Protein AF-A0A536A2X0-F1 (afdb_monomer)

Sequence (83 aa):
SLFVNCDTQAEVDELWEKLSAGGSKDRCGWLKDKYGLSWQIIPTALGRMLRDKDPQKAGRVMQAMLQMSKIDIAALKRAYDQR

Solvent-accessible surface area (backbone atoms only — not comparable to full-atom values): 4466 Å² total; per-residue (Å²): 121,47,77,44,77,25,93,47,65,65,55,44,52,51,51,50,53,61,41,32,54,78,38,42,81,39,61,62,16,28,30,24,26,62,88,70,51,43,37,33,50,43,46,54,64,56,62,53,47,60,66,42,91,50,64,66,37,17,47,36,29,51,56,53,41,71,78,24,37,71,72,52,65,70,60,38,49,49,38,40,69,59,128

pLDDT: mean 90.9, std 4.41, range [62.69, 94.31]

Structure (mmCIF, N/CA/C/O backbone):
data_AF-A0A536A2X0-F1
#
_entry.id   AF-A0A536A2X0-F1
#
loop_
_atom_site.group_PDB
_atom_site.id
_atom_site.type_symbol
_atom_site.label_atom_id
_atom_site.label_alt_id
_atom_site.label_comp_id
_atom_site.label_asym_id
_atom_site.label_entity_id
_atom_site.label_seq_id
_atom_site.pdbx_PDB_ins_code
_atom_site.Cartn_x
_atom_site.Cartn_y
_atom_site.Cartn_z
_atom_site.occupancy
_atom_site.B_iso_or_equiv
_atom_site.auth_seq_id
_atom_site.auth_comp_id
_atom_site.auth_asym_id
_atom_site.auth_atom_id
_atom_site.pdbx_PDB_model_num
ATOM 1 N N . SER A 1 1 ? 6.353 11.471 -6.650 1.00 69.00 1 SER A N 1
ATOM 2 C CA . SER A 1 1 ? 5.869 10.099 -6.427 1.00 69.00 1 SER A CA 1
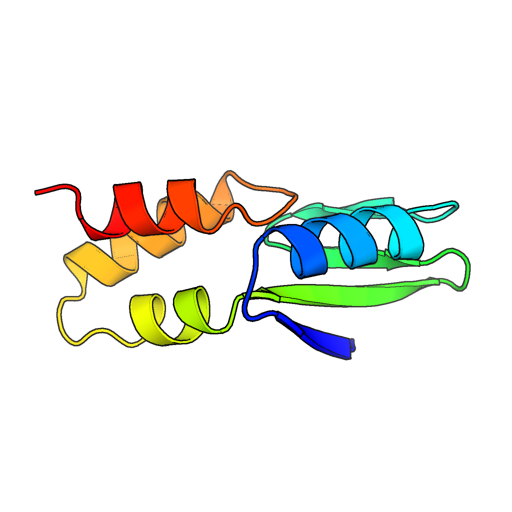ATOM 3 C C . SER A 1 1 ? 4.443 10.000 -6.921 1.00 69.00 1 SER A C 1
ATOM 5 O O . SER A 1 1 ? 3.718 10.984 -6.826 1.00 69.00 1 SER A O 1
ATOM 7 N N . LEU A 1 2 ? 4.058 8.856 -7.479 1.00 87.25 2 LEU A N 1
ATOM 8 C CA . LEU A 1 2 ? 2.687 8.585 -7.913 1.00 87.25 2 LEU A CA 1
ATOM 9 C C . LEU A 1 2 ? 2.018 7.614 -6.945 1.00 87.25 2 LEU A C 1
ATOM 11 O O . LEU A 1 2 ? 2.675 6.709 -6.440 1.00 87.25 2 LEU A O 1
ATOM 15 N N . PHE A 1 3 ? 0.725 7.803 -6.700 1.00 86.12 3 PHE A N 1
ATOM 16 C CA . PHE A 1 3 ? -0.071 6.950 -5.820 1.00 86.12 3 PHE A CA 1
ATOM 17 C C . PHE A 1 3 ? -1.127 6.249 -6.660 1.00 86.12 3 PHE A C 1
ATOM 19 O O . PHE A 1 3 ? -1.858 6.909 -7.399 1.00 86.12 3 PHE A O 1
ATOM 26 N N . VAL A 1 4 ? -1.203 4.927 -6.545 1.00 88.50 4 VAL A N 1
ATOM 27 C CA . VAL A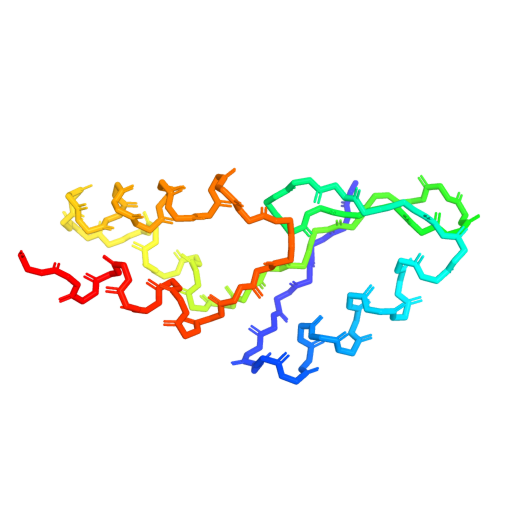 1 4 ? -2.203 4.129 -7.252 1.00 88.50 4 VAL A CA 1
ATOM 28 C C . VAL A 1 4 ? -3.063 3.415 -6.228 1.00 88.50 4 VAL A C 1
ATOM 30 O O . VAL A 1 4 ? -2.563 2.611 -5.441 1.00 88.50 4 VAL A O 1
ATOM 33 N N . ASN A 1 5 ? -4.355 3.736 -6.254 1.00 87.62 5 ASN A N 1
ATOM 34 C CA . ASN A 1 5 ? -5.357 3.054 -5.454 1.00 87.62 5 ASN A CA 1
ATOM 35 C C . ASN A 1 5 ? -5.805 1.798 -6.195 1.00 87.62 5 ASN A C 1
ATOM 37 O O . ASN A 1 5 ? -6.217 1.886 -7.349 1.00 87.62 5 ASN A O 1
ATOM 41 N N . CYS A 1 6 ? -5.710 0.656 -5.525 1.00 90.50 6 CYS A N 1
ATOM 42 C CA . CYS A 1 6 ? -6.192 -0.624 -6.041 1.00 90.50 6 CYS A CA 1
ATOM 43 C C . CYS A 1 6 ? -7.359 -1.117 -5.187 1.00 90.50 6 CYS A C 1
ATOM 45 O O . CYS A 1 6 ? -7.330 -0.993 -3.958 1.00 90.50 6 CYS A O 1
ATOM 47 N N . ASP A 1 7 ? -8.362 -1.718 -5.810 1.00 89.38 7 ASP A N 1
ATOM 48 C CA . ASP A 1 7 ? -9.510 -2.270 -5.091 1.00 89.38 7 ASP A CA 1
ATOM 49 C C . ASP A 1 7 ? -9.338 -3.768 -4.822 1.00 89.38 7 ASP A C 1
ATOM 51 O O . ASP A 1 7 ? -9.893 -4.295 -3.853 1.00 89.38 7 ASP A O 1
ATOM 55 N N . THR A 1 8 ? -8.514 -4.452 -5.623 1.00 92.19 8 THR A N 1
ATOM 56 C CA . THR A 1 8 ? -8.279 -5.896 -5.499 1.00 92.19 8 THR A CA 1
ATOM 57 C C . THR A 1 8 ? -6.804 -6.252 -5.333 1.00 92.19 8 THR A C 1
ATOM 59 O O . THR A 1 8 ? -5.907 -5.511 -5.732 1.00 92.19 8 THR A O 1
ATOM 62 N N . GLN A 1 9 ? -6.537 -7.433 -4.761 1.00 91.31 9 GLN A N 1
ATOM 63 C CA . GLN A 1 9 ? -5.166 -7.941 -4.635 1.00 91.31 9 GLN A CA 1
ATOM 64 C C . GLN A 1 9 ? -4.542 -8.223 -6.008 1.00 91.31 9 GLN A C 1
ATOM 66 O O . GLN A 1 9 ? -3.344 -8.030 -6.177 1.00 91.31 9 GLN A O 1
ATOM 71 N N . ALA A 1 10 ? -5.350 -8.633 -6.991 1.00 93.75 10 ALA A N 1
ATOM 72 C CA . ALA A 1 10 ? -4.882 -8.899 -8.346 1.00 93.75 10 ALA A CA 1
ATOM 73 C C . ALA A 1 10 ? -4.315 -7.635 -9.010 1.00 93.75 10 ALA A C 1
ATOM 75 O O . ALA A 1 10 ? -3.238 -7.692 -9.592 1.00 93.75 10 ALA A O 1
ATOM 76 N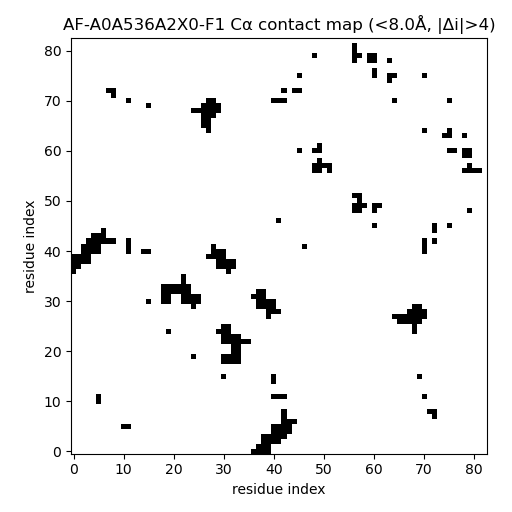 N . GLU A 1 11 ? -4.985 -6.489 -8.855 1.00 93.31 11 GLU A N 1
ATOM 77 C CA . GLU A 1 11 ? -4.487 -5.199 -9.355 1.00 93.31 11 GLU A CA 1
ATOM 78 C C . GLU A 1 11 ? -3.184 -4.785 -8.667 1.00 93.31 11 GLU A C 1
ATOM 80 O O . GLU A 1 11 ? -2.245 -4.351 -9.335 1.00 93.31 11 GLU A O 1
ATOM 85 N N . VAL A 1 12 ? -3.106 -4.956 -7.339 1.00 93.06 12 VAL A N 1
ATOM 86 C CA . VAL A 1 12 ? -1.875 -4.690 -6.581 1.00 93.06 12 VAL A CA 1
ATOM 87 C C . VAL A 1 12 ? -0.737 -5.548 -7.118 1.00 93.06 12 VAL A C 1
ATOM 89 O O . VAL A 1 12 ? 0.340 -5.028 -7.389 1.00 93.06 12 VAL A O 1
ATOM 92 N N . ASP A 1 13 ? -0.972 -6.847 -7.288 1.00 93.00 13 ASP A N 1
ATOM 93 C CA . ASP A 1 13 ? 0.036 -7.802 -7.737 1.00 93.00 13 ASP A CA 1
ATOM 94 C C . ASP A 1 13 ? 0.484 -7.522 -9.174 1.00 93.00 13 ASP A C 1
ATOM 96 O O . ASP A 1 13 ? 1.684 -7.502 -9.453 1.00 93.00 13 ASP A O 1
ATOM 100 N N . GLU A 1 14 ? -0.461 -7.250 -10.073 1.00 93.44 14 GLU A N 1
ATOM 101 C CA . GLU A 1 14 ? -0.181 -6.937 -11.470 1.00 93.44 14 GLU A CA 1
ATOM 102 C C . GLU A 1 14 ? 0.666 -5.668 -11.597 1.00 93.44 14 GLU A C 1
ATOM 104 O O . GLU A 1 14 ? 1.710 -5.680 -12.255 1.00 93.44 14 GLU A O 1
ATOM 109 N N . LEU A 1 15 ? 0.246 -4.574 -10.957 1.00 92.25 15 LEU A N 1
ATOM 110 C CA . LEU A 1 15 ? 0.972 -3.307 -11.012 1.00 92.25 15 LEU A CA 1
ATOM 111 C C . LEU A 1 15 ? 2.322 -3.409 -10.309 1.00 92.25 15 LEU A C 1
ATOM 113 O O . LEU A 1 15 ? 3.309 -2.866 -10.802 1.00 92.25 15 LEU A O 1
ATOM 117 N N . TRP A 1 16 ? 2.387 -4.124 -9.187 1.00 92.75 16 TRP A N 1
ATOM 118 C CA . TRP A 1 16 ? 3.624 -4.325 -8.446 1.00 92.75 16 TRP A CA 1
ATOM 119 C C . TRP A 1 16 ? 4.663 -5.054 -9.288 1.00 92.75 16 TRP A C 1
ATOM 121 O O . TRP A 1 16 ? 5.792 -4.579 -9.404 1.00 92.75 16 TRP A O 1
ATOM 131 N N . GLU A 1 17 ? 4.303 -6.171 -9.922 1.00 92.12 17 GLU A N 1
ATOM 132 C CA . GLU A 1 17 ? 5.239 -6.909 -10.773 1.00 92.12 17 GLU A CA 1
ATOM 133 C C . GLU A 1 17 ? 5.583 -6.133 -12.050 1.00 92.12 17 GLU A C 1
ATOM 135 O O . GLU A 1 17 ? 6.758 -6.042 -12.402 1.00 92.12 17 GLU A O 1
ATOM 140 N N . LYS A 1 18 ? 4.611 -5.482 -12.702 1.00 92.62 18 LYS A N 1
ATOM 141 C CA . LYS A 1 18 ? 4.875 -4.689 -13.916 1.00 92.62 18 LYS A CA 1
ATOM 142 C C . LYS A 1 18 ? 5.776 -3.484 -13.664 1.00 92.62 18 LYS A C 1
ATOM 144 O O . LYS A 1 18 ? 6.667 -3.223 -14.467 1.00 92.62 18 LYS A O 1
ATOM 149 N N . LEU A 1 19 ? 5.544 -2.738 -12.586 1.00 90.75 19 LEU A N 1
ATOM 150 C CA . LEU A 1 19 ? 6.303 -1.520 -12.306 1.00 90.75 19 LEU A CA 1
ATOM 151 C C . LEU A 1 19 ? 7.656 -1.821 -11.662 1.00 90.75 19 LEU A C 1
ATOM 153 O O . LEU A 1 19 ? 8.609 -1.087 -11.895 1.00 90.75 19 LEU A O 1
ATOM 157 N N . SER A 1 20 ? 7.775 -2.906 -10.894 1.00 91.25 20 SER A N 1
ATOM 158 C CA . SER A 1 20 ? 9.075 -3.335 -10.364 1.00 91.25 20 SER A CA 1
ATOM 159 C C . SER A 1 20 ? 9.950 -4.058 -11.393 1.00 91.25 20 SER A C 1
ATOM 161 O O . SER A 1 20 ? 11.149 -4.219 -11.159 1.00 91.25 20 SER A O 1
ATOM 163 N N . ALA A 1 21 ? 9.397 -4.467 -12.541 1.00 92.69 21 ALA A N 1
ATOM 164 C CA . ALA A 1 21 ? 10.160 -5.078 -13.622 1.00 92.69 21 AL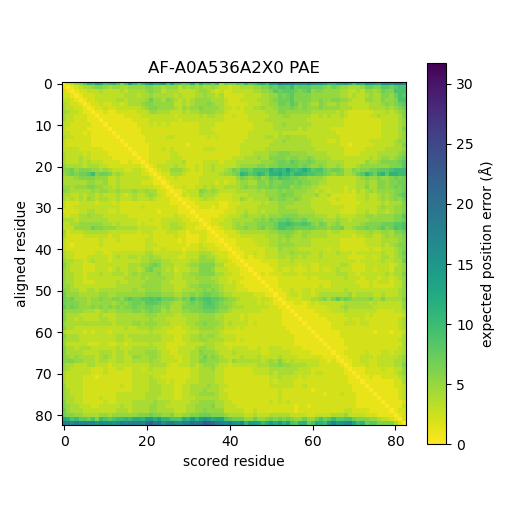A A CA 1
ATOM 165 C C . ALA A 1 21 ? 11.206 -4.099 -14.185 1.00 92.69 21 ALA A C 1
ATOM 167 O O . ALA A 1 21 ? 10.887 -3.111 -14.851 1.00 92.69 21 ALA A O 1
ATOM 168 N N . GLY A 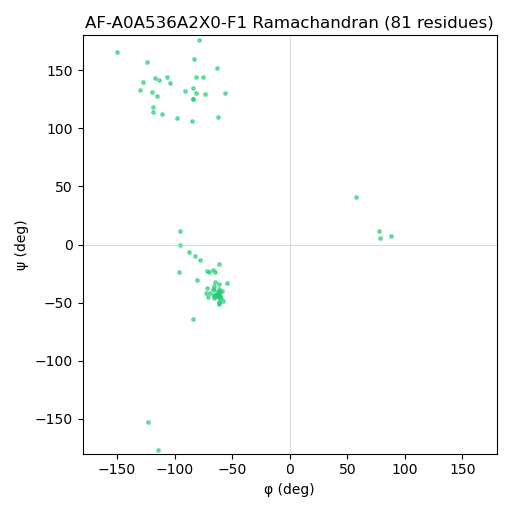1 22 ? 12.482 -4.393 -13.921 1.00 87.25 22 GLY A N 1
ATOM 169 C CA . GLY A 1 22 ? 13.608 -3.529 -14.292 1.00 87.25 22 GLY A CA 1
ATOM 170 C C . GLY A 1 22 ? 13.803 -2.321 -13.371 1.00 87.25 22 GLY A C 1
ATOM 171 O O . GLY A 1 22 ? 14.569 -1.427 -13.717 1.00 87.25 22 GLY A O 1
ATOM 172 N N . GLY A 1 23 ? 13.117 -2.292 -12.228 1.00 89.81 23 GLY A N 1
ATOM 173 C CA . GLY A 1 23 ? 13.237 -1.274 -11.191 1.00 89.81 23 GLY A CA 1
ATOM 174 C C . GLY A 1 23 ? 13.608 -1.872 -9.828 1.00 89.81 23 GLY A C 1
ATOM 175 O O . GLY A 1 23 ? 14.216 -2.940 -9.751 1.00 89.81 23 GLY A O 1
ATOM 176 N N . SER A 1 24 ? 13.218 -1.194 -8.747 1.00 89.62 24 SER A N 1
ATOM 177 C CA . SER A 1 24 ? 13.507 -1.601 -7.363 1.00 89.62 24 SER A CA 1
ATOM 178 C C . SER A 1 24 ? 12.235 -1.659 -6.520 1.00 89.62 24 SER A C 1
ATOM 180 O O . SER A 1 24 ? 11.380 -0.783 -6.615 1.00 89.62 24 SER A O 1
ATOM 182 N N . LYS A 1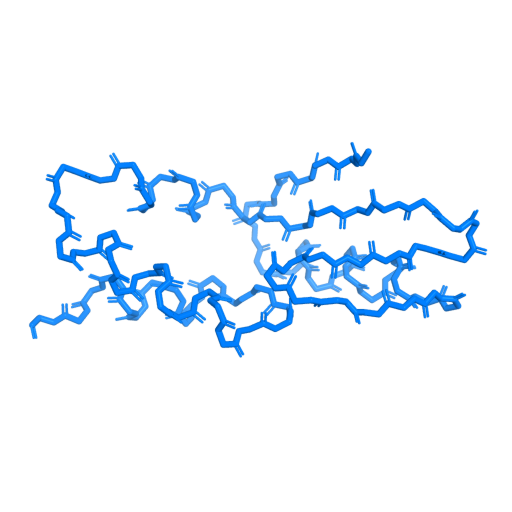 25 ? 12.116 -2.677 -5.663 1.00 92.12 25 LYS A N 1
ATOM 183 C CA . LYS A 1 25 ? 11.026 -2.814 -4.683 1.00 92.12 25 LYS A CA 1
ATOM 184 C C . LYS A 1 25 ? 11.447 -2.145 -3.368 1.00 92.12 25 LYS A C 1
ATOM 186 O O . LYS A 1 25 ? 12.539 -2.419 -2.877 1.00 92.12 25 LYS A O 1
ATOM 191 N N . ASP A 1 26 ? 10.581 -1.315 -2.799 1.00 90.69 26 ASP A N 1
ATOM 192 C CA . ASP A 1 26 ? 10.776 -0.635 -1.513 1.00 90.69 26 ASP A CA 1
ATOM 193 C C . ASP A 1 26 ? 9.747 -1.127 -0.469 1.00 90.69 26 ASP A C 1
ATOM 195 O O . ASP A 1 26 ? 8.995 -2.083 -0.684 1.00 90.69 26 ASP A O 1
ATOM 199 N N . ARG A 1 27 ? 9.767 -0.534 0.730 1.00 89.69 27 ARG A N 1
ATOM 200 C CA . ARG A 1 27 ? 8.862 -0.887 1.840 1.00 89.69 27 ARG A CA 1
ATOM 201 C C . ARG A 1 27 ? 7.508 -0.183 1.725 1.00 89.69 27 ARG A C 1
ATOM 203 O O . ARG A 1 27 ? 7.408 0.863 1.098 1.00 89.69 27 ARG A O 1
ATOM 210 N N . CYS A 1 28 ? 6.478 -0.705 2.387 1.00 89.81 28 CYS A N 1
ATOM 211 C CA . CYS A 1 28 ? 5.166 -0.062 2.538 1.00 89.81 28 CYS A CA 1
ATOM 212 C C . CYS A 1 28 ? 4.458 0.275 1.210 1.00 89.81 28 CYS A C 1
ATOM 214 O O . CYS A 1 28 ? 3.874 1.354 1.063 1.00 89.81 28 CYS A O 1
ATOM 216 N N . GLY A 1 29 ? 4.530 -0.626 0.231 1.00 89.38 29 GLY A N 1
ATOM 217 C CA . GLY A 1 29 ? 3.910 -0.445 -1.080 1.00 89.38 29 GLY A CA 1
ATOM 218 C C . GLY A 1 29 ? 4.687 0.479 -2.015 1.00 89.38 29 GLY A C 1
ATOM 219 O O . GLY A 1 29 ? 4.198 0.772 -3.103 1.00 89.38 29 GLY A O 1
ATOM 220 N N . TRP A 1 30 ? 5.881 0.929 -1.628 1.00 93.31 30 TRP A N 1
ATOM 221 C CA . TRP A 1 30 ? 6.740 1.718 -2.499 1.00 93.31 30 TRP A CA 1
ATOM 222 C C . TRP A 1 30 ? 7.530 0.840 -3.460 1.00 93.31 30 TRP A C 1
ATOM 224 O O . TRP A 1 30 ? 7.998 -0.241 -3.111 1.00 93.31 30 TRP A O 1
ATOM 234 N N . LEU A 1 31 ? 7.719 1.341 -4.670 1.00 94.06 31 LEU A N 1
ATOM 235 C CA . LEU A 1 31 ? 8.665 0.813 -5.637 1.00 94.06 31 LEU A CA 1
ATOM 236 C C . LEU A 1 31 ? 9.170 1.948 -6.522 1.00 94.06 31 LEU A C 1
ATOM 238 O O . LEU A 1 31 ? 8.588 3.034 -6.585 1.00 94.06 31 LEU A O 1
ATOM 242 N N . LYS A 1 32 ? 10.247 1.682 -7.243 1.00 93.88 32 LYS A N 1
ATOM 243 C CA . LYS A 1 32 ? 10.777 2.544 -8.287 1.00 93.88 32 LYS A CA 1
ATOM 244 C C . LYS A 1 32 ? 10.768 1.778 -9.598 1.00 93.88 32 LYS A C 1
ATOM 246 O O . LYS A 1 32 ? 11.220 0.638 -9.620 1.00 93.88 32 LYS A O 1
ATOM 251 N N . ASP A 1 33 ? 10.257 2.384 -10.661 1.00 93.50 33 ASP A N 1
ATOM 252 C CA . ASP A 1 33 ? 10.252 1.752 -11.979 1.00 93.50 33 ASP A CA 1
ATOM 253 C C . ASP A 1 33 ? 11.614 1.840 -12.684 1.00 93.50 33 ASP A C 1
ATOM 255 O O . ASP A 1 33 ? 12.559 2.469 -12.198 1.00 93.50 33 ASP A O 1
ATOM 259 N N . LYS A 1 34 ? 11.710 1.219 -13.864 1.00 92.75 34 LYS A N 1
ATOM 260 C CA . LYS A 1 34 ? 12.925 1.222 -14.694 1.00 92.75 34 LYS A CA 1
ATOM 261 C C . LYS A 1 34 ? 13.382 2.608 -15.166 1.00 92.75 34 LYS A C 1
ATOM 263 O O . LYS A 1 34 ? 14.512 2.752 -15.620 1.00 92.75 34 LYS A O 1
ATOM 268 N N . TYR A 1 35 ? 12.514 3.616 -15.097 1.00 90.88 35 TYR A N 1
ATOM 269 C CA . TYR A 1 35 ? 12.827 5.002 -15.452 1.00 90.88 35 TYR A CA 1
ATOM 270 C C . TYR A 1 35 ? 13.224 5.836 -14.228 1.00 90.88 35 TYR A C 1
ATOM 272 O O . TYR A 1 35 ? 13.546 7.016 -14.355 1.00 90.88 35 TYR A O 1
ATOM 280 N N . GLY A 1 36 ? 13.224 5.234 -13.037 1.00 89.25 36 GLY A N 1
ATOM 281 C CA . GLY A 1 36 ? 13.585 5.891 -11.791 1.00 89.25 36 GLY A CA 1
ATOM 282 C C . GLY A 1 36 ? 12.419 6.594 -11.092 1.00 89.25 36 GLY A C 1
ATOM 283 O O . GLY A 1 36 ? 12.647 7.271 -10.083 1.00 89.25 36 GLY A O 1
ATOM 284 N N . LEU A 1 37 ? 11.183 6.432 -11.575 1.00 91.06 37 LEU A N 1
ATOM 285 C CA . LEU A 1 37 ? 10.005 7.064 -10.992 1.00 91.06 37 LEU A CA 1
ATOM 286 C C . LEU A 1 37 ? 9.505 6.264 -9.788 1.00 91.06 37 LEU A C 1
ATOM 288 O O . LEU A 1 37 ? 9.331 5.051 -9.859 1.00 91.06 37 LEU A O 1
ATOM 292 N N . SER A 1 38 ? 9.268 6.952 -8.672 1.00 92.44 38 SER A N 1
ATOM 293 C CA . SER A 1 38 ? 8.736 6.336 -7.454 1.00 92.44 38 SER A CA 1
ATOM 294 C C . SER A 1 38 ? 7.213 6.224 -7.497 1.00 92.44 38 SER A C 1
ATOM 296 O O . SER A 1 38 ? 6.512 7.237 -7.618 1.00 92.44 38 SER A O 1
ATOM 298 N N . TRP A 1 39 ? 6.723 5.009 -7.293 1.00 93.31 39 TRP A N 1
ATOM 299 C CA . TRP A 1 39 ? 5.316 4.641 -7.224 1.00 93.31 39 TRP A CA 1
ATOM 300 C C . TRP A 1 39 ? 4.987 4.095 -5.841 1.00 93.31 39 TRP A C 1
ATOM 302 O O . TRP A 1 39 ? 5.786 3.369 -5.252 1.00 93.31 39 TRP A O 1
ATOM 312 N N . GLN A 1 40 ? 3.798 4.414 -5.347 1.00 93.69 40 GLN A N 1
ATOM 313 C CA . GLN A 1 40 ? 3.225 3.789 -4.171 1.00 93.69 40 GLN A CA 1
ATOM 314 C C . GLN A 1 40 ? 1.917 3.098 -4.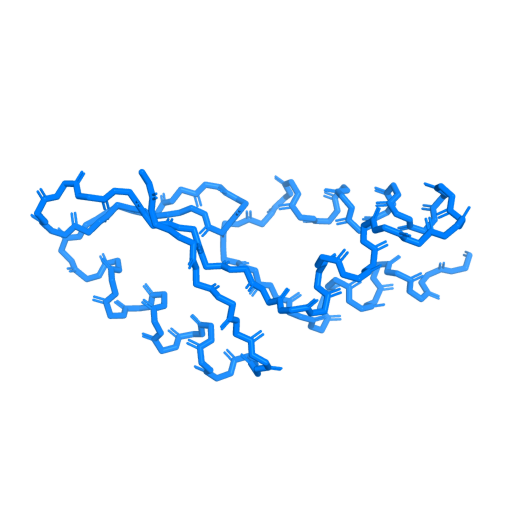552 1.00 93.69 40 GLN A C 1
ATOM 316 O O . GLN A 1 40 ? 0.942 3.750 -4.929 1.00 93.69 40 GLN A O 1
ATOM 321 N N . ILE A 1 41 ? 1.911 1.773 -4.457 1.00 92.56 41 ILE A N 1
ATOM 322 C CA . ILE A 1 41 ? 0.743 0.936 -4.717 1.00 92.56 41 ILE A CA 1
ATOM 323 C C . ILE A 1 41 ? 0.104 0.623 -3.373 1.00 92.56 41 ILE A C 1
ATOM 325 O O . ILE A 1 41 ? 0.660 -0.118 -2.560 1.00 92.56 41 ILE A O 1
ATOM 329 N N . ILE A 1 42 ? -1.060 1.215 -3.133 1.00 90.69 42 ILE A N 1
ATOM 330 C CA . ILE A 1 42 ? -1.792 1.078 -1.877 1.00 90.69 42 ILE A CA 1
ATOM 331 C C . ILE A 1 42 ? -3.245 0.709 -2.168 1.00 90.69 42 ILE A C 1
ATOM 333 O O . ILE A 1 42 ? -3.884 1.321 -3.019 1.00 90.69 42 ILE A O 1
ATOM 337 N N . PRO A 1 43 ? -3.812 -0.286 -1.477 1.00 92.38 43 PRO A N 1
ATOM 338 C CA . PRO A 1 43 ? -5.201 -0.637 -1.682 1.00 92.38 43 PRO A CA 1
ATOM 339 C C . PRO A 1 43 ? -6.124 0.389 -1.019 1.00 92.38 43 PRO A C 1
ATOM 341 O O . PRO A 1 43 ? -5.853 0.858 0.091 1.00 92.38 43 PRO A O 1
ATOM 344 N N . THR A 1 44 ? -7.270 0.677 -1.636 1.00 90.62 44 THR A N 1
ATOM 345 C CA . THR A 1 44 ? -8.281 1.612 -1.107 1.00 90.62 44 THR A CA 1
ATOM 346 C C . THR A 1 44 ? -8.713 1.236 0.319 1.00 90.62 44 THR A C 1
ATOM 348 O O . THR A 1 44 ? -8.977 2.099 1.163 1.00 90.62 44 THR A O 1
ATOM 351 N N . ALA A 1 45 ? -8.734 -0.067 0.623 1.00 89.50 45 ALA A N 1
ATOM 352 C CA . ALA A 1 45 ? -9.048 -0.603 1.944 1.00 89.50 45 ALA A CA 1
ATOM 353 C C . ALA A 1 45 ? -8.060 -0.152 3.039 1.00 89.50 45 ALA A C 1
ATOM 355 O O . ALA A 1 45 ? -8.499 0.166 4.143 1.00 89.50 45 ALA A O 1
ATOM 356 N N . LEU A 1 46 ? -6.758 -0.055 2.737 1.00 90.12 46 LEU A N 1
ATOM 357 C CA . LEU A 1 46 ? -5.733 0.371 3.700 1.00 90.12 46 LEU A CA 1
ATOM 358 C C . LEU A 1 46 ? -6.002 1.796 4.193 1.00 90.12 46 LEU A C 1
ATOM 360 O O . LEU A 1 46 ? -5.992 2.049 5.396 1.00 90.12 46 LEU A O 1
ATOM 364 N N . GLY A 1 47 ? -6.315 2.715 3.275 1.00 88.69 47 GLY A N 1
ATOM 365 C CA . GLY A 1 47 ? -6.634 4.100 3.627 1.00 88.69 47 GLY A CA 1
ATOM 366 C C . GLY A 1 47 ? -7.872 4.221 4.522 1.00 88.69 47 GLY A C 1
ATOM 367 O O . GLY A 1 47 ? -7.914 5.083 5.397 1.00 88.69 47 GLY A O 1
ATOM 368 N N . ARG A 1 48 ? -8.867 3.338 4.348 1.00 90.50 48 ARG A N 1
ATOM 369 C CA . ARG A 1 48 ? -10.049 3.279 5.224 1.00 90.50 48 ARG A CA 1
ATOM 370 C C . ARG A 1 48 ? -9.698 2.740 6.610 1.00 90.50 48 ARG A C 1
ATOM 372 O O . ARG A 1 48 ? -10.108 3.337 7.596 1.00 90.50 48 ARG A O 1
ATOM 3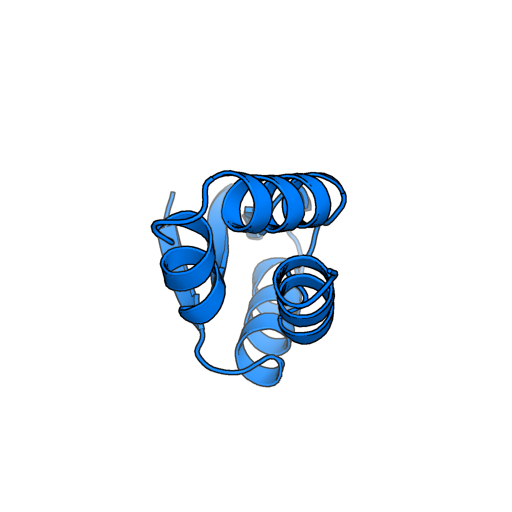79 N N . MET A 1 49 ? -8.913 1.666 6.679 1.00 91.12 49 MET A N 1
ATOM 380 C CA . MET A 1 49 ? -8.505 1.038 7.941 1.00 91.12 49 MET A CA 1
ATOM 381 C C . MET A 1 49 ? -7.606 1.944 8.796 1.00 91.12 49 MET A C 1
ATOM 383 O O . MET A 1 49 ? -7.762 1.991 10.012 1.00 91.12 49 MET A O 1
ATOM 387 N N . LEU A 1 50 ? -6.683 2.688 8.177 1.00 90.06 50 LEU A N 1
ATOM 388 C CA . LEU A 1 50 ? -5.811 3.632 8.891 1.00 90.06 50 LEU A CA 1
ATOM 389 C C . LEU A 1 50 ? -6.562 4.862 9.420 1.00 90.06 50 LEU A C 1
ATOM 391 O O . LEU A 1 50 ? -6.102 5.498 10.363 1.00 90.06 50 LEU A O 1
ATOM 395 N N . ARG A 1 51 ? -7.704 5.206 8.815 1.00 91.06 51 ARG A N 1
ATOM 396 C CA . ARG A 1 51 ? -8.578 6.315 9.234 1.00 91.06 51 ARG A CA 1
ATOM 397 C C . ARG A 1 51 ? -9.717 5.857 10.149 1.00 91.06 51 ARG A C 1
ATOM 399 O O . ARG A 1 51 ? -10.659 6.624 10.359 1.00 91.06 51 ARG A O 1
ATOM 406 N N . ASP A 1 52 ? -9.665 4.623 10.650 1.00 92.12 52 ASP A N 1
ATOM 407 C CA . ASP A 1 52 ? -10.677 4.123 11.573 1.00 92.12 52 ASP A CA 1
ATOM 408 C C . ASP A 1 52 ? -10.678 4.927 12.884 1.00 92.12 52 ASP A C 1
ATOM 410 O O . ASP A 1 52 ? -9.666 5.503 13.290 1.00 92.12 52 ASP A O 1
ATOM 414 N N . LYS A 1 53 ? -11.837 4.990 13.545 1.00 91.56 53 LYS A N 1
ATOM 415 C CA . LYS A 1 53 ? -11.989 5.710 14.816 1.00 91.56 53 LYS A CA 1
ATOM 416 C C . LYS A 1 53 ? -11.301 4.990 15.972 1.00 91.56 53 LYS A C 1
ATOM 418 O O . LYS A 1 53 ? -11.006 5.632 16.975 1.00 91.56 53 LYS A O 1
ATOM 423 N N . ASP A 1 54 ? -11.089 3.682 15.853 1.00 92.94 54 ASP A N 1
ATOM 424 C CA . ASP A 1 54 ? -10.359 2.882 16.826 1.00 92.94 54 ASP A CA 1
ATOM 425 C C . ASP A 1 54 ? -8.842 2.956 16.546 1.00 92.94 54 ASP A C 1
ATOM 427 O O . ASP A 1 54 ? -8.342 2.318 15.608 1.00 92.94 54 ASP A O 1
ATOM 431 N N . PRO A 1 55 ? -8.072 3.697 17.366 1.00 90.25 55 PRO A N 1
ATOM 432 C CA . PRO A 1 55 ? -6.638 3.854 17.154 1.00 90.25 55 PRO A CA 1
ATOM 433 C C . PRO A 1 55 ? -5.867 2.542 17.345 1.00 90.25 55 PRO A C 1
ATOM 435 O O . PRO A 1 55 ? -4.773 2.400 16.799 1.00 90.25 55 PRO A O 1
ATOM 438 N N . GLN A 1 56 ? -6.412 1.564 18.080 1.00 92.62 56 GLN A N 1
ATOM 439 C CA . GLN A 1 56 ? -5.759 0.265 18.249 1.00 92.62 56 GLN A CA 1
ATOM 440 C C . GLN A 1 56 ? -5.838 -0.551 16.958 1.00 92.62 56 GLN A C 1
ATOM 442 O O 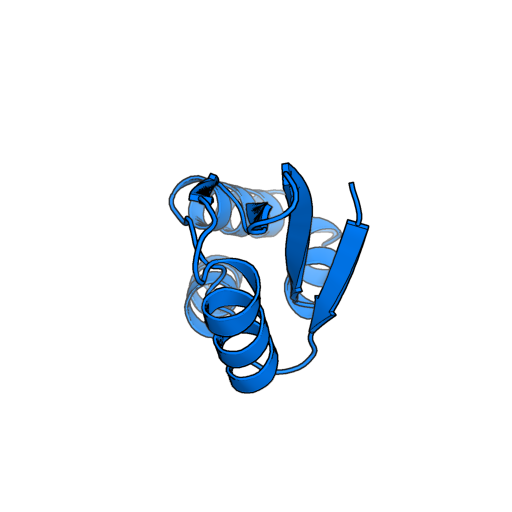. GLN A 1 56 ? -4.837 -1.142 16.546 1.00 92.62 56 GLN A O 1
ATOM 447 N N . LYS A 1 57 ? -6.993 -0.538 16.280 1.00 93.44 57 LYS A N 1
ATOM 448 C CA . LYS A 1 57 ? -7.154 -1.164 14.957 1.00 93.44 57 LYS A CA 1
ATOM 449 C C . LYS A 1 57 ? -6.242 -0.525 13.921 1.00 93.44 57 LYS A C 1
ATOM 451 O O . LYS A 1 57 ? -5.483 -1.233 13.259 1.00 93.44 57 LYS A O 1
ATOM 456 N N . ALA A 1 58 ? -6.268 0.805 13.822 1.00 93.25 58 ALA A N 1
ATOM 457 C CA . ALA A 1 58 ? -5.399 1.542 12.906 1.00 93.25 58 ALA A CA 1
ATOM 458 C C . ALA A 1 58 ? -3.912 1.269 13.202 1.00 93.25 58 ALA A C 1
ATOM 460 O O . ALA A 1 58 ? -3.125 1.036 12.283 1.00 93.25 58 ALA A O 1
ATOM 461 N N . GLY A 1 59 ? -3.539 1.200 14.485 1.00 93.06 59 GLY A N 1
ATOM 462 C CA . GLY A 1 59 ? -2.194 0.844 14.930 1.00 93.06 59 GLY A CA 1
ATOM 463 C C . GLY A 1 59 ? -1.750 -0.544 14.464 1.00 93.06 59 GLY A C 1
ATOM 464 O O . GLY A 1 59 ? -0.653 -0.675 13.923 1.00 93.06 59 GLY A O 1
ATOM 465 N N . ARG A 1 60 ? -2.598 -1.574 14.599 1.00 94.31 60 ARG A N 1
ATOM 466 C CA . ARG A 1 60 ? -2.287 -2.938 14.122 1.00 94.31 60 ARG A CA 1
ATOM 467 C C . ARG A 1 60 ? -2.088 -2.993 12.612 1.00 94.31 60 ARG A C 1
ATOM 469 O O . ARG A 1 60 ? -1.136 -3.610 12.139 1.00 94.31 60 ARG A O 1
ATOM 476 N N . VAL A 1 61 ? -2.948 -2.312 11.859 1.00 94.25 61 VAL A N 1
ATOM 477 C CA . VAL A 1 61 ? -2.833 -2.223 10.397 1.00 94.25 61 VAL A CA 1
ATOM 478 C C . VAL A 1 61 ? -1.546 -1.511 9.993 1.00 94.25 61 VAL A C 1
ATOM 480 O O . VAL A 1 61 ? -0.840 -1.985 9.104 1.00 94.25 61 VAL A O 1
ATOM 483 N N . MET A 1 62 ? -1.191 -0.423 10.679 1.00 92.44 62 MET A N 1
ATOM 484 C CA . MET A 1 62 ? 0.063 0.288 10.436 1.00 92.44 62 MET A CA 1
ATOM 485 C C . MET A 1 62 ? 1.283 -0.590 10.739 1.00 92.44 62 MET A C 1
ATOM 487 O O . MET A 1 62 ? 2.206 -0.640 9.931 1.00 92.44 62 MET A O 1
ATOM 491 N N . GLN A 1 63 ? 1.276 -1.332 11.850 1.00 92.50 63 GLN A N 1
ATOM 492 C CA . GLN A 1 63 ? 2.349 -2.277 12.183 1.00 92.50 63 GLN A CA 1
ATOM 493 C C . GLN A 1 63 ? 2.493 -3.379 11.129 1.00 92.50 63 GLN A C 1
ATOM 495 O O . GLN A 1 63 ? 3.606 -3.664 10.696 1.00 92.50 63 GLN A O 1
ATOM 500 N N . ALA A 1 64 ? 1.381 -3.953 10.663 1.00 93.44 64 ALA A N 1
ATOM 501 C CA . ALA A 1 64 ? 1.402 -4.948 9.595 1.00 93.44 64 ALA A CA 1
ATOM 502 C C . ALA A 1 64 ? 1.971 -4.367 8.290 1.00 93.44 64 ALA A C 1
ATOM 504 O O . ALA A 1 64 ? 2.832 -4.985 7.670 1.00 93.44 64 ALA A O 1
ATOM 505 N N . MET A 1 65 ? 1.555 -3.154 7.910 1.00 92.19 65 MET A N 1
ATOM 506 C CA . MET A 1 65 ? 2.047 -2.461 6.716 1.00 92.19 65 MET A CA 1
ATOM 507 C C . MET A 1 65 ? 3.562 -2.213 6.762 1.00 92.19 65 MET A C 1
ATOM 509 O O . MET A 1 65 ? 4.235 -2.394 5.750 1.00 92.19 65 MET A O 1
ATOM 513 N N . LEU A 1 66 ? 4.113 -1.826 7.918 1.00 90.38 66 LEU A N 1
ATOM 514 C CA . LEU A 1 66 ? 5.545 -1.534 8.075 1.00 90.38 66 LEU A CA 1
ATOM 515 C C . LEU A 1 66 ? 6.448 -2.759 7.864 1.00 90.38 66 LEU A C 1
ATOM 517 O O . LEU A 1 66 ? 7.620 -2.603 7.519 1.00 90.38 66 LEU A O 1
ATOM 521 N N . GLN A 1 67 ? 5.910 -3.965 8.054 1.00 90.56 67 GLN A N 1
ATOM 522 C CA . GLN A 1 67 ? 6.619 -5.229 7.830 1.00 90.56 67 GLN A CA 1
ATOM 523 C C . GLN A 1 67 ? 6.512 -5.724 6.380 1.00 90.56 67 GLN A C 1
ATOM 525 O O . GLN A 1 67 ? 7.139 -6.717 6.015 1.00 90.56 67 GLN A O 1
ATOM 530 N N . MET A 1 68 ? 5.717 -5.054 5.542 1.00 90.31 68 MET A N 1
ATOM 531 C CA . MET A 1 68 ? 5.441 -5.462 4.169 1.00 90.31 68 MET A CA 1
ATOM 532 C C . MET A 1 68 ? 6.210 -4.599 3.167 1.00 90.31 68 MET A C 1
ATOM 534 O O . MET A 1 68 ? 6.263 -3.375 3.280 1.00 90.31 68 MET A O 1
ATOM 538 N N . SER A 1 69 ? 6.756 -5.233 2.129 1.00 90.00 69 SER A N 1
ATOM 539 C CA . SER A 1 69 ? 7.192 -4.526 0.917 1.00 90.00 69 SER A CA 1
ATOM 540 C C . SER A 1 69 ? 6.008 -4.331 -0.022 1.00 90.00 69 SER A C 1
ATOM 542 O O . SER A 1 69 ? 5.551 -3.208 -0.210 1.00 90.00 69 SER A O 1
ATOM 544 N N . LYS A 1 70 ? 5.445 -5.435 -0.524 1.00 92.88 70 LYS A N 1
ATOM 545 C CA . LYS A 1 70 ? 4.182 -5.443 -1.269 1.00 92.88 70 LYS A CA 1
ATOM 546 C C . LYS A 1 70 ? 3.012 -5.494 -0.295 1.00 92.88 70 LYS A C 1
ATOM 548 O O . LYS A 1 70 ? 3.023 -6.313 0.621 1.00 92.88 70 LYS A O 1
ATOM 553 N N . ILE A 1 71 ? 1.996 -4.668 -0.516 1.00 92.94 71 ILE A N 1
ATOM 554 C CA . ILE A 1 71 ? 0.807 -4.664 0.333 1.00 92.94 71 ILE A CA 1
ATOM 555 C C . ILE A 1 71 ? -0.065 -5.899 0.064 1.00 92.94 71 ILE A C 1
ATOM 557 O O . ILE A 1 71 ? -0.417 -6.188 -1.079 1.00 92.94 71 ILE A O 1
ATOM 561 N N . ASP A 1 72 ? -0.442 -6.599 1.134 1.00 93.88 72 ASP A N 1
ATOM 562 C CA . ASP A 1 72 ? -1.395 -7.712 1.111 1.00 93.88 72 ASP A CA 1
ATOM 563 C C . ASP A 1 72 ? -2.689 -7.295 1.824 1.00 93.88 72 ASP A C 1
ATOM 565 O O . ASP A 1 72 ? -2.726 -7.100 3.042 1.00 93.88 72 ASP A O 1
ATOM 569 N N . ILE A 1 73 ? -3.772 -7.167 1.057 1.00 92.50 73 ILE A N 1
ATOM 570 C CA . ILE A 1 73 ? -5.088 -6.743 1.547 1.00 92.50 73 ILE A CA 1
ATOM 571 C C . ILE A 1 73 ? -5.630 -7.723 2.595 1.00 92.50 73 ILE A C 1
ATOM 573 O O . ILE A 1 73 ? -6.211 -7.300 3.597 1.00 92.50 73 ILE A O 1
ATOM 577 N N . ALA A 1 74 ? -5.445 -9.029 2.400 1.00 92.31 74 ALA A N 1
ATOM 578 C CA . ALA A 1 74 ? -5.944 -10.047 3.317 1.00 92.31 74 ALA A CA 1
ATOM 579 C C . ALA A 1 74 ? -5.150 -10.060 4.630 1.00 92.31 74 ALA A C 1
ATOM 581 O O . ALA A 1 74 ? -5.722 -10.260 5.703 1.00 92.31 74 ALA A O 1
ATOM 582 N N . ALA A 1 75 ? -3.837 -9.839 4.579 1.00 92.56 75 ALA A N 1
ATOM 583 C CA . ALA A 1 75 ? -3.008 -9.686 5.771 1.00 92.56 75 ALA A CA 1
ATOM 584 C C . ALA A 1 75 ? -3.364 -8.413 6.556 1.00 92.56 75 ALA A C 1
ATOM 586 O O . ALA A 1 75 ? -3.537 -8.483 7.773 1.00 92.56 75 ALA A O 1
ATOM 587 N N . LEU A 1 76 ? -3.569 -7.282 5.872 1.00 92.88 76 LEU A N 1
ATOM 588 C CA . LEU A 1 76 ? -4.036 -6.046 6.510 1.00 92.88 76 LEU A CA 1
ATOM 589 C C . LEU A 1 76 ? -5.408 -6.226 7.163 1.00 92.88 76 LEU A C 1
ATOM 591 O O . LEU A 1 76 ? -5.598 -5.825 8.309 1.00 92.88 76 LEU A O 1
ATOM 595 N N . LYS A 1 77 ? -6.346 -6.886 6.475 1.00 91.75 77 LYS A N 1
ATOM 596 C CA . LYS A 1 77 ? -7.671 -7.178 7.029 1.00 91.75 77 LYS A CA 1
ATOM 597 C C . LYS A 1 77 ? -7.586 -8.075 8.267 1.00 91.75 77 LYS A C 1
ATOM 599 O O . LYS A 1 77 ? -8.259 -7.811 9.254 1.00 91.75 77 LYS A O 1
ATOM 604 N N . ARG A 1 78 ? -6.712 -9.087 8.261 1.00 93.25 78 ARG A N 1
ATOM 605 C CA . ARG A 1 78 ? -6.461 -9.929 9.444 1.00 93.25 78 ARG A CA 1
ATOM 606 C C . ARG A 1 78 ? -5.900 -9.128 10.621 1.00 93.25 78 ARG A C 1
ATOM 608 O O . ARG A 1 78 ? -6.348 -9.332 11.743 1.00 93.25 78 ARG A O 1
ATOM 615 N N . ALA A 1 79 ? -4.963 -8.211 10.378 1.00 92.81 79 ALA A N 1
ATOM 616 C CA . ALA A 1 79 ? -4.430 -7.331 11.421 1.00 92.81 79 ALA A CA 1
ATOM 617 C C . ALA A 1 79 ? -5.494 -6.354 11.958 1.00 92.81 79 ALA A C 1
ATOM 619 O O . ALA A 1 79 ? -5.537 -6.059 13.153 1.00 92.81 79 ALA A O 1
ATOM 620 N N . TYR A 1 80 ? -6.379 -5.883 11.081 1.00 92.62 80 TYR A N 1
ATOM 621 C CA . TYR A 1 80 ? -7.509 -5.032 11.440 1.00 92.62 80 TYR A CA 1
ATOM 622 C C . TYR A 1 80 ? -8.536 -5.765 12.322 1.00 92.62 80 TYR A C 1
ATOM 624 O O . TYR A 1 80 ? -8.946 -5.240 13.359 1.00 92.62 80 TYR A O 1
ATOM 632 N N . ASP A 1 81 ? -8.901 -6.993 11.942 1.00 91.31 81 ASP A N 1
ATOM 633 C CA . ASP A 1 81 ? -9.909 -7.821 12.620 1.00 91.31 81 ASP A CA 1
ATOM 634 C C . ASP A 1 81 ? -9.364 -8.572 13.851 1.00 91.31 81 ASP A C 1
ATOM 636 O O . ASP A 1 81 ? -10.145 -9.138 14.618 1.00 91.31 81 ASP A O 1
ATOM 640 N N . GLN A 1 82 ? -8.042 -8.580 14.071 1.00 84.31 82 GLN A N 1
ATOM 641 C CA . GLN A 1 82 ? -7.447 -9.106 15.302 1.00 84.31 82 GLN A CA 1
ATOM 642 C C . GLN A 1 82 ? -8.040 -8.386 16.517 1.00 84.31 82 GLN A C 1
ATOM 644 O O . GLN A 1 82 ? -8.133 -7.156 16.531 1.00 84.31 82 GLN A O 1
ATOM 649 N N . ARG A 1 83 ? -8.474 -9.172 17.503 1.00 62.69 83 ARG A N 1
ATOM 650 C CA . ARG A 1 83 ? -9.215 -8.725 18.684 1.00 62.69 83 ARG A CA 1
ATOM 651 C C . ARG A 1 83 ? -8.305 -8.606 19.895 1.00 62.69 83 ARG A C 1
ATOM 653 O O . ARG A 1 83 ? -7.432 -9.488 20.042 1.00 62.69 83 ARG A O 1
#

Nearest PDB structures (foldseek):
  1u69-assembly1_A  TM=9.830E-01  e=9.526E-10  Pseudomonas aeruginosa PAO1
  1u69-assembly3_C  TM=9.879E-01  e=1.164E-09  Pseudomonas aeruginosa PAO1
  1u69-assembly2_D  TM=9.871E-01  e=1.423E-09  Pseudomonas aeruginosa PAO1
  1u6l-assembly1_B  TM=9.439E-01  e=7.316E-03  Pseudomonas aeruginosa PAO1

Mean predicted aligned error: 3.57 Å

Foldseek 3Di:
DEEDEDADPVVLVVCVCVQCVCWAFDALQWTAGNVRDIYRYDYPVLVVQLPDPDPQLNVQLVVQRRVGRRDDPVSSVCSNPDD

Secondary structure (DSSP, 8-state):
-EEEEESSHHHHHHHHHHHHTTSEE-STTEEE-TTS-EEEEEEHHHHHHHT-S-HHHHHHHHHHHHT-SS--HHHHHHHHH--

Radius of gyration: 12.87 Å; Cα contacts (8 Å, |Δi|>4): 145; chains: 1; bounding box: 26×20×34 Å